Protein AF-A0A7W1JRS9-F1 (afdb_monomer_lite)

Structure (mmCIF, N/CA/C/O backbone):
data_AF-A0A7W1JRS9-F1
#
_entry.id   AF-A0A7W1JRS9-F1
#
loop_
_atom_site.group_PDB
_atom_site.id
_atom_site.type_symbol
_atom_site.label_atom_id
_atom_site.label_alt_id
_atom_site.label_comp_id
_atom_site.label_asym_id
_atom_site.label_entity_id
_atom_site.label_seq_id
_atom_site.pdbx_PDB_ins_code
_atom_site.Cartn_x
_atom_site.Cartn_y
_atom_site.Cartn_z
_atom_site.occupancy
_atom_site.B_iso_or_equiv
_atom_site.auth_seq_id
_atom_site.auth_comp_id
_atom_site.auth_asym_id
_atom_site.auth_atom_id
_atom_site.pdbx_PDB_model_num
ATOM 1 N N . PRO A 1 1 ? -8.410 1.834 10.488 1.00 91.56 1 PRO A N 1
ATOM 2 C CA . PRO A 1 1 ? -7.532 2.536 9.512 1.00 91.56 1 PRO A CA 1
ATOM 3 C C . PRO A 1 1 ? -7.992 2.289 8.062 1.00 91.56 1 PRO A C 1
ATOM 5 O O . PRO A 1 1 ? -8.709 1.325 7.797 1.00 91.56 1 PRO A O 1
ATOM 8 N N . LEU A 1 2 ? -7.610 3.146 7.122 1.00 96.69 2 LEU A N 1
ATOM 9 C CA . LEU A 1 2 ? -7.538 2.746 5.710 1.00 96.69 2 LEU A CA 1
ATOM 10 C C . LEU A 1 2 ? -6.147 2.163 5.457 1.00 96.69 2 LEU A C 1
ATOM 12 O O . LEU A 1 2 ? -5.213 2.492 6.188 1.00 96.69 2 LEU A O 1
ATOM 16 N N . VAL A 1 3 ? -6.015 1.305 4.451 1.00 97.44 3 VAL A N 1
ATOM 17 C CA . VAL A 1 3 ? -4.709 0.823 3.989 1.00 97.44 3 VAL A CA 1
ATOM 18 C C . VAL A 1 3 ? -4.427 1.484 2.651 1.00 97.44 3 VAL A C 1
ATOM 20 O O . VAL A 1 3 ? -5.231 1.368 1.730 1.00 97.44 3 VAL A O 1
ATOM 23 N N . LEU A 1 4 ? -3.324 2.218 2.565 1.00 97.00 4 LEU A N 1
ATOM 24 C CA . LEU A 1 4 ? -2.870 2.828 1.322 1.00 97.00 4 LEU A CA 1
ATOM 25 C C . LEU A 1 4 ? -1.848 1.917 0.660 1.00 97.00 4 LEU A C 1
ATOM 27 O O . LEU A 1 4 ? -1.030 1.342 1.372 1.00 97.00 4 LEU A O 1
ATOM 31 N N . VAL A 1 5 ? -1.895 1.805 -0.667 1.00 96.94 5 VAL A N 1
ATOM 32 C CA . VAL A 1 5 ? -0.918 1.061 -1.480 1.00 96.94 5 VAL A CA 1
ATOM 33 C C . VAL A 1 5 ? -0.447 1.951 -2.623 1.00 96.94 5 VAL A C 1
ATOM 35 O O . VAL A 1 5 ? -1.271 2.602 -3.261 1.00 96.94 5 VAL A O 1
ATOM 38 N N . GLY A 1 6 ? 0.856 1.998 -2.893 1.00 95.50 6 GLY A N 1
ATOM 39 C CA . GLY A 1 6 ? 1.399 2.816 -3.980 1.00 95.50 6 GLY A CA 1
ATOM 40 C C . GLY A 1 6 ? 0.941 2.356 -5.372 1.00 95.50 6 GLY A C 1
ATOM 41 O O . GLY A 1 6 ? 1.100 1.186 -5.724 1.00 95.50 6 GLY A O 1
ATOM 42 N N . GLU A 1 7 ? 0.398 3.283 -6.168 1.00 94.94 7 GLU A N 1
ATOM 43 C CA . GLU A 1 7 ? -0.088 3.026 -7.533 1.00 94.94 7 GLU A CA 1
ATOM 44 C C . GLU A 1 7 ? 0.979 3.322 -8.592 1.00 94.94 7 GLU A C 1
ATOM 46 O O . GLU A 1 7 ? 1.257 2.467 -9.425 1.00 94.94 7 GLU A O 1
ATOM 51 N N . ASP A 1 8 ? 1.600 4.504 -8.548 1.00 91.56 8 ASP A N 1
ATOM 52 C CA . ASP A 1 8 ? 2.574 4.966 -9.546 1.00 91.56 8 ASP A CA 1
ATOM 53 C C . ASP A 1 8 ? 3.929 5.244 -8.893 1.00 91.56 8 ASP A C 1
ATOM 55 O O . ASP A 1 8 ? 4.008 5.943 -7.881 1.00 91.56 8 ASP A O 1
ATOM 59 N N . GLY A 1 9 ? 5.012 4.735 -9.487 1.00 83.31 9 GLY A N 1
ATOM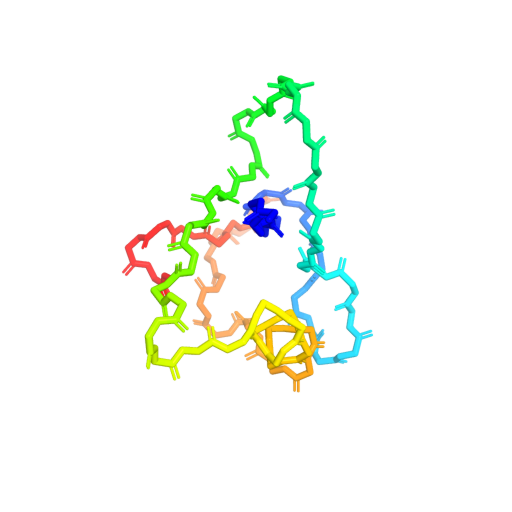 60 C CA . GLY A 1 9 ? 6.380 5.025 -9.033 1.00 83.31 9 GLY A CA 1
ATOM 61 C C . GLY A 1 9 ? 6.724 4.530 -7.619 1.00 83.31 9 GLY A C 1
ATOM 62 O O . GLY A 1 9 ? 7.709 4.986 -7.037 1.00 83.31 9 GLY A O 1
ATOM 63 N N . ALA A 1 10 ? 5.927 3.617 -7.060 1.00 89.88 10 ALA A N 1
ATOM 64 C CA . ALA A 1 10 ? 6.235 2.946 -5.805 1.00 89.88 10 ALA A CA 1
ATOM 65 C C . ALA A 1 10 ? 7.254 1.811 -6.017 1.00 89.88 10 ALA A C 1
ATOM 67 O O . ALA A 1 10 ? 7.763 1.587 -7.116 1.00 89.88 10 ALA A O 1
ATOM 68 N N . LYS A 1 11 ? 7.585 1.101 -4.939 1.00 92.19 11 LYS A N 1
ATOM 69 C CA . LYS A 1 11 ? 8.398 -0.116 -4.990 1.00 92.19 11 LYS A CA 1
ATOM 70 C C . LYS A 1 11 ? 7.523 -1.295 -4.598 1.00 92.19 11 LYS A C 1
ATOM 72 O O . LYS A 1 11 ? 6.818 -1.207 -3.601 1.00 92.19 11 LYS A O 1
ATOM 77 N N . TRP A 1 12 ? 7.560 -2.366 -5.380 1.00 94.44 12 TRP A N 1
ATOM 78 C CA . TRP A 1 12 ? 6.621 -3.493 -5.271 1.00 94.44 12 TRP A CA 1
ATOM 79 C C . TRP A 1 12 ? 7.301 -4.843 -5.040 1.00 94.44 12 TRP A C 1
ATOM 81 O O . TRP A 1 12 ? 6.619 -5.858 -4.939 1.00 94.44 12 TRP A O 1
ATOM 91 N N . ALA A 1 13 ? 8.631 -4.855 -4.953 1.00 94.56 13 ALA A N 1
ATOM 92 C CA . ALA A 1 13 ? 9.371 -6.055 -4.606 1.00 94.56 13 ALA A CA 1
ATOM 93 C C . ALA A 1 13 ? 9.075 -6.465 -3.155 1.00 94.56 13 ALA A C 1
ATOM 95 O O . ALA A 1 13 ? 8.849 -5.618 -2.288 1.00 94.56 13 ALA A O 1
ATOM 96 N N . SER A 1 14 ? 9.138 -7.768 -2.882 1.00 95.75 14 SER A N 1
ATOM 97 C CA . SER A 1 14 ? 8.982 -8.293 -1.525 1.00 95.75 14 SER A CA 1
ATOM 98 C C . SER A 1 14 ? 9.970 -7.635 -0.550 1.00 95.75 14 SER A C 1
ATOM 100 O O . SER A 1 14 ? 11.177 -7.595 -0.793 1.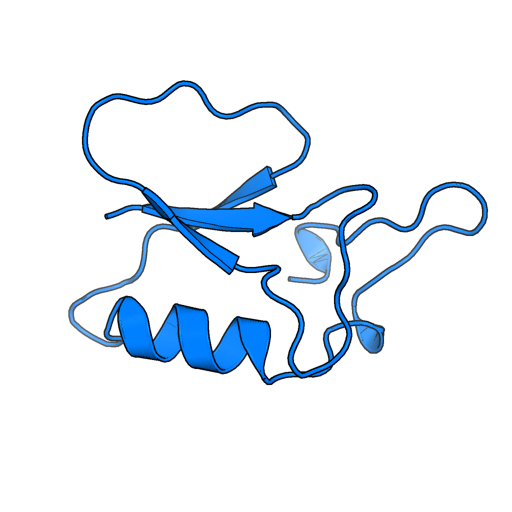00 95.75 14 SER A O 1
ATOM 102 N N . GLY A 1 15 ? 9.456 -7.183 0.591 1.00 94.00 15 GLY A N 1
ATOM 103 C CA . GLY A 1 15 ? 10.186 -6.475 1.641 1.00 94.00 15 GLY A CA 1
ATOM 104 C C . GLY A 1 15 ? 10.118 -4.949 1.532 1.00 94.00 15 GLY A C 1
ATOM 105 O O . GLY A 1 15 ? 10.574 -4.260 2.444 1.00 94.00 15 GLY A O 1
ATOM 106 N N . GLU A 1 16 ? 9.549 -4.405 0.455 1.00 94.81 16 GLU A N 1
ATOM 107 C CA . GLU A 1 16 ? 9.357 -2.965 0.292 1.00 94.81 16 GLU A CA 1
ATOM 108 C C . GLU A 1 16 ? 8.080 -2.488 1.005 1.00 94.81 16 GLU A C 1
ATOM 110 O O . GLU A 1 16 ? 7.048 -3.157 1.026 1.00 94.81 16 GLU A O 1
ATOM 115 N N . ASN A 1 17 ? 8.130 -1.285 1.581 1.00 93.25 17 ASN A N 1
ATOM 116 C CA . ASN A 1 17 ? 7.002 -0.691 2.308 1.00 93.25 17 ASN A CA 1
ATOM 117 C C . ASN A 1 17 ? 6.009 -0.012 1.352 1.00 93.25 17 ASN A C 1
ATOM 119 O O . ASN A 1 17 ? 5.841 1.207 1.376 1.00 93.25 17 ASN A O 1
ATOM 123 N N . THR A 1 18 ? 5.376 -0.801 0.486 1.00 95.31 18 THR A N 1
ATOM 124 C CA . THR A 1 18 ? 4.409 -0.311 -0.509 1.00 95.31 18 THR A CA 1
ATOM 125 C C . THR A 1 18 ? 3.031 -0.013 0.084 1.00 95.31 18 THR A C 1
ATOM 127 O O . THR A 1 18 ? 2.310 0.851 -0.416 1.00 95.31 18 THR A O 1
ATOM 130 N N . ALA A 1 19 ? 2.683 -0.698 1.176 1.00 97.00 19 ALA A N 1
ATOM 131 C CA . ALA A 1 19 ? 1.415 -0.604 1.874 1.00 97.00 19 ALA A CA 1
ATOM 132 C C . ALA A 1 19 ? 1.579 -0.129 3.325 1.00 97.00 19 ALA A C 1
ATOM 134 O O . ALA A 1 19 ? 2.480 -0.569 4.046 1.00 97.00 19 ALA A O 1
ATOM 135 N N . PHE A 1 20 ? 0.678 0.746 3.781 1.00 96.81 20 PHE A N 1
ATOM 136 C CA . PHE A 1 20 ? 0.676 1.257 5.156 1.00 96.81 20 PHE A CA 1
ATOM 137 C C . PHE A 1 20 ? -0.715 1.700 5.628 1.00 96.81 20 PHE A C 1
ATOM 139 O O . PHE A 1 20 ? -1.594 2.037 4.834 1.00 96.81 20 PHE A O 1
ATOM 146 N N . ALA A 1 21 ? -0.920 1.701 6.947 1.00 97.25 21 ALA A N 1
ATOM 147 C CA . ALA A 1 21 ? -2.157 2.165 7.566 1.00 97.25 21 ALA A CA 1
ATOM 148 C C . ALA A 1 21 ? -2.193 3.696 7.681 1.00 97.25 21 ALA A C 1
ATOM 150 O O . ALA A 1 21 ? -1.199 4.328 8.035 1.00 97.25 21 ALA A O 1
ATOM 151 N N . VAL A 1 22 ? -3.373 4.279 7.479 1.00 97.06 22 VAL A N 1
ATOM 152 C CA . VAL A 1 22 ? -3.670 5.682 7.788 1.00 97.06 22 VAL A CA 1
ATOM 153 C C . VAL A 1 22 ? -4.916 5.785 8.668 1.00 97.06 22 VAL A C 1
ATOM 155 O O . VAL A 1 22 ? -5.888 5.037 8.508 1.00 97.06 22 VAL A O 1
ATOM 158 N N . GLU A 1 23 ? -4.891 6.725 9.610 1.00 96.00 23 GLU A N 1
ATOM 159 C CA . GLU A 1 23 ? -5.973 6.981 10.559 1.00 96.00 23 GLU A CA 1
ATOM 160 C C . GLU A 1 23 ? -6.436 8.437 10.521 1.00 96.00 23 GLU A C 1
ATOM 162 O O . GLU A 1 23 ? -5.695 9.348 10.159 1.00 96.00 23 GLU A O 1
ATOM 167 N N . GLY A 1 24 ? -7.692 8.652 10.915 1.00 96.38 24 GLY A N 1
ATOM 168 C CA . GLY A 1 24 ? -8.303 9.974 10.924 1.00 96.38 24 GLY A CA 1
ATOM 169 C C . GLY A 1 24 ? -8.654 10.506 9.532 1.00 96.38 24 GLY A C 1
ATOM 170 O O . GLY A 1 24 ? -8.711 9.780 8.538 1.00 96.38 24 GLY A O 1
ATOM 171 N N . ARG A 1 25 ? -8.961 11.805 9.482 1.00 95.88 25 ARG A N 1
ATOM 172 C CA . ARG A 1 25 ? -9.254 12.507 8.228 1.00 95.88 25 ARG A CA 1
ATOM 173 C C . ARG A 1 25 ? -7.947 12.751 7.486 1.00 95.88 25 ARG A C 1
ATOM 175 O O . ARG A 1 25 ? -7.055 13.397 8.025 1.00 95.88 25 ARG A O 1
ATOM 182 N N . CYS A 1 26 ? -7.870 12.276 6.253 1.00 95.38 26 CYS A N 1
ATOM 183 C CA . CYS A 1 26 ? -6.716 12.451 5.384 1.00 95.38 26 CYS A CA 1
ATOM 184 C C . CYS A 1 26 ? -7.165 12.861 3.976 1.00 95.38 26 CYS A C 1
ATOM 186 O O . CYS A 1 26 ? -8.290 12.573 3.563 1.00 95.38 26 CYS A O 1
ATOM 188 N N . TRP A 1 27 ? -6.270 13.531 3.253 1.00 95.75 27 TRP A N 1
ATOM 189 C CA . TRP A 1 27 ? -6.353 13.689 1.804 1.00 95.75 27 TRP A CA 1
ATOM 190 C C . TRP A 1 27 ? -5.343 12.741 1.173 1.00 95.75 27 TRP A C 1
ATOM 192 O O . TRP A 1 27 ? -4.155 12.815 1.483 1.00 95.75 27 TRP A O 1
ATOM 202 N N . VAL A 1 28 ? -5.822 11.854 0.307 1.00 94.00 28 VAL A N 1
ATOM 203 C CA . VAL A 1 28 ? -4.982 10.925 -0.454 1.00 94.00 28 VAL A CA 1
ATOM 204 C C . VAL A 1 28 ? -4.853 11.463 -1.874 1.00 94.00 28 VAL A C 1
ATOM 206 O O . VAL A 1 28 ? -5.830 11.963 -2.437 1.00 94.00 28 VAL A O 1
ATOM 209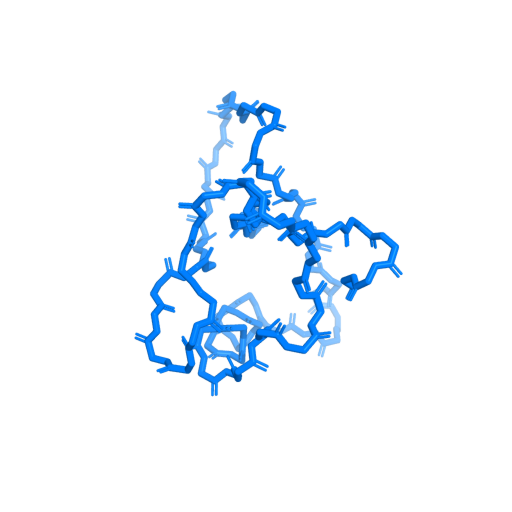 N N . ASN A 1 29 ? -3.642 11.425 -2.427 1.00 90.38 29 ASN A N 1
ATOM 210 C CA . ASN A 1 29 ? -3.404 11.821 -3.811 1.00 90.38 29 ASN A 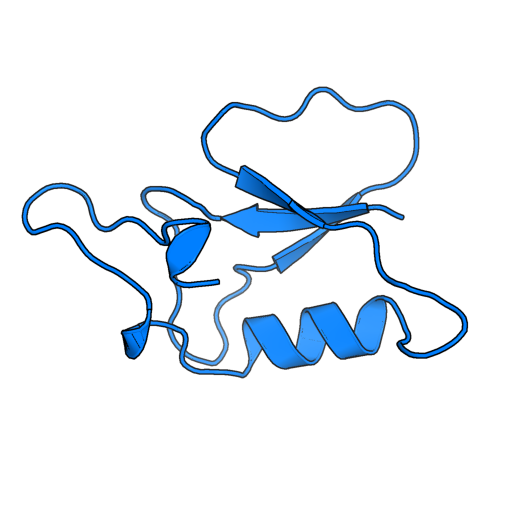CA 1
ATOM 211 C C . ASN A 1 29 ? -3.925 10.750 -4.790 1.00 90.38 29 ASN A C 1
ATOM 213 O O . ASN A 1 29 ? -4.348 9.669 -4.400 1.00 90.38 29 ASN A O 1
ATOM 217 N N . ASN A 1 30 ? -3.873 11.050 -6.082 1.00 89.44 30 ASN A N 1
ATOM 218 C CA . ASN A 1 30 ? -4.295 10.158 -7.165 1.00 89.44 30 ASN A CA 1
ATOM 219 C C . ASN A 1 30 ? -3.258 9.078 -7.537 1.00 89.44 30 ASN A C 1
ATOM 221 O O . ASN A 1 30 ? -3.366 8.512 -8.615 1.00 89.44 30 ASN A O 1
ATOM 225 N N . HIS A 1 31 ? -2.232 8.861 -6.710 1.00 92.75 31 HIS A N 1
ATOM 226 C CA . HIS A 1 31 ? -1.151 7.901 -6.966 1.00 92.75 31 HIS A CA 1
ATOM 227 C C . HIS A 1 31 ? -1.104 6.808 -5.886 1.00 92.75 31 HIS A C 1
ATOM 229 O O . HIS A 1 31 ? -0.057 6.205 -5.633 1.00 92.75 31 HIS A O 1
ATOM 235 N N . ALA A 1 32 ? -2.232 6.568 -5.219 1.00 95.31 32 ALA A N 1
ATOM 236 C CA . ALA A 1 32 ? -2.366 5.545 -4.201 1.00 95.31 32 ALA A CA 1
ATOM 237 C C . ALA A 1 32 ? -3.744 4.886 -4.267 1.00 95.31 32 ALA A C 1
ATOM 239 O O . ALA A 1 32 ? -4.777 5.555 -4.349 1.00 95.31 32 ALA A O 1
ATOM 240 N N . HIS A 1 33 ? -3.754 3.567 -4.114 1.00 95.62 33 HIS A N 1
ATOM 241 C CA . HIS A 1 33 ? -4.970 2.806 -3.869 1.00 95.62 33 HIS A CA 1
ATOM 242 C C . HIS A 1 33 ? -5.402 2.982 -2.423 1.00 95.62 33 HIS A C 1
ATOM 244 O O . HIS A 1 33 ? -4.590 2.878 -1.503 1.00 95.62 33 HIS A O 1
ATOM 250 N N . VAL A 1 34 ? -6.696 3.211 -2.219 1.00 96.69 34 VAL A N 1
ATOM 251 C CA . VAL A 1 34 ? -7.296 3.338 -0.889 1.00 96.69 34 VAL A CA 1
ATOM 252 C C . VAL A 1 34 ? -8.115 2.089 -0.598 1.00 96.69 34 VAL A C 1
ATOM 254 O O . VAL A 1 34 ? -9.248 1.948 -1.057 1.00 96.69 34 VAL A O 1
ATOM 257 N N . LEU A 1 35 ? -7.556 1.185 0.198 1.00 96.19 35 LEU A N 1
ATOM 258 C CA . LEU A 1 35 ? -8.209 -0.056 0.587 1.00 96.19 35 LEU A CA 1
ATOM 259 C C . LEU A 1 35 ? -8.956 0.114 1.911 1.00 96.19 35 LEU A C 1
ATOM 261 O O . LEU A 1 35 ? -8.455 0.684 2.888 1.00 96.19 35 LEU A O 1
ATOM 265 N N . ARG A 1 36 ? -10.169 -0.442 1.957 1.00 95.81 36 ARG A N 1
ATOM 266 C CA . ARG A 1 36 ? -10.956 -0.604 3.180 1.00 95.81 36 ARG A CA 1
ATOM 267 C C . ARG A 1 36 ? -11.079 -2.096 3.487 1.00 95.81 36 ARG A C 1
ATOM 269 O O . ARG A 1 36 ? -11.911 -2.756 2.871 1.00 95.81 36 ARG A O 1
ATOM 276 N N . PRO A 1 37 ? -10.289 -2.622 4.435 1.00 95.19 37 PRO A N 1
ATOM 277 C CA . PRO A 1 37 ? -10.341 -4.038 4.772 1.00 95.19 37 PRO A CA 1
ATOM 278 C C . PRO A 1 37 ? -11.718 -4.456 5.303 1.00 95.19 37 PRO A C 1
ATOM 280 O O . PRO A 1 37 ? -12.344 -3.723 6.081 1.00 95.19 37 PRO A O 1
ATOM 283 N N . LEU A 1 38 ? -12.169 -5.643 4.895 1.00 95.88 38 LEU A N 1
ATOM 284 C CA . LEU A 1 38 ? -13.335 -6.323 5.460 1.00 95.88 38 LEU A CA 1
ATOM 285 C C . LEU A 1 38 ? -12.917 -6.967 6.787 1.00 95.88 38 LEU A C 1
ATOM 287 O O . LEU A 1 38 ? -12.311 -8.036 6.821 1.00 95.88 38 LEU A O 1
ATOM 291 N N . ARG A 1 39 ? -13.158 -6.253 7.890 1.00 94.25 39 ARG A N 1
ATOM 292 C CA . ARG A 1 39 ? -12.591 -6.572 9.216 1.00 94.25 39 ARG A CA 1
ATOM 293 C C . ARG A 1 39 ? -13.177 -7.806 9.894 1.00 94.25 39 ARG A C 1
ATOM 295 O O . ARG A 1 39 ? -12.627 -8.268 10.885 1.00 94.25 39 ARG A O 1
ATOM 302 N N . ASP A 1 40 ? -14.287 -8.312 9.383 1.00 96.81 40 ASP A N 1
ATOM 303 C CA . ASP A 1 40 ? -14.829 -9.620 9.744 1.00 96.81 40 ASP A CA 1
ATOM 304 C C . ASP A 1 40 ? -13.974 -10.776 9.198 1.00 96.81 40 ASP A C 1
ATOM 306 O O . ASP A 1 40 ? -14.038 -11.884 9.724 1.00 96.81 40 ASP A O 1
ATOM 310 N N . THR A 1 41 ? -13.152 -10.5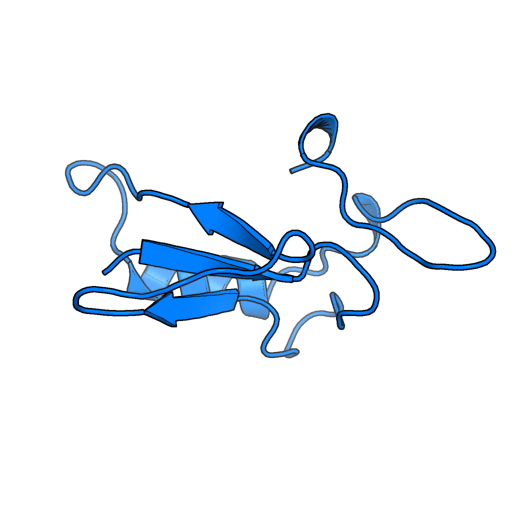07 8.179 1.00 96.38 41 THR A N 1
ATOM 311 C CA . THR A 1 41 ? -12.383 -11.515 7.442 1.00 96.38 41 THR A CA 1
ATOM 312 C C . THR A 1 41 ? -10.874 -11.335 7.593 1.00 96.38 41 THR A C 1
ATOM 314 O O . THR A 1 41 ? -10.145 -12.316 7.726 1.00 96.38 41 THR A O 1
ATOM 317 N N . VAL A 1 42 ? -10.379 -10.093 7.567 1.00 96.44 42 VAL A N 1
ATOM 318 C CA . VAL A 1 42 ? -8.940 -9.804 7.528 1.00 96.44 42 VAL A CA 1
ATOM 319 C C . VAL A 1 42 ? -8.546 -8.694 8.500 1.00 96.44 42 VAL A C 1
ATOM 321 O O . VAL A 1 42 ? -9.223 -7.675 8.634 1.00 96.44 42 VAL A O 1
ATOM 324 N N . ILE A 1 43 ? -7.413 -8.892 9.175 1.00 96.25 43 ILE A N 1
ATOM 325 C CA . ILE A 1 43 ? -6.823 -7.909 10.088 1.00 96.25 43 ILE A CA 1
ATOM 326 C C . ILE A 1 43 ? -5.965 -6.930 9.281 1.00 96.25 43 ILE A C 1
ATOM 328 O O . ILE A 1 43 ? -5.145 -7.348 8.465 1.00 96.25 43 ILE A O 1
ATOM 332 N N . ASP A 1 44 ? -6.100 -5.633 9.569 1.00 96.00 44 ASP A N 1
ATOM 333 C CA . ASP A 1 44 ? -5.405 -4.542 8.870 1.00 96.00 44 ASP A CA 1
ATOM 334 C C . ASP A 1 44 ? -3.878 -4.782 8.774 1.00 96.00 44 ASP A C 1
ATOM 336 O O . ASP A 1 44 ? -3.301 -4.705 7.690 1.00 96.00 44 ASP A O 1
ATOM 340 N N . ASN A 1 45 ? -3.232 -5.161 9.885 1.00 96.25 45 ASN A N 1
ATOM 341 C CA . ASN A 1 45 ? -1.791 -5.448 9.914 1.00 96.25 45 ASN A CA 1
ATOM 342 C C . ASN A 1 45 ? -1.412 -6.668 9.075 1.00 96.25 45 ASN A C 1
ATOM 344 O O . ASN A 1 45 ? -0.373 -6.651 8.424 1.00 96.25 45 ASN A O 1
ATOM 348 N N . TRP A 1 46 ? -2.237 -7.719 9.070 1.00 96.88 46 TRP A N 1
ATOM 349 C CA . TRP A 1 46 ? -1.966 -8.895 8.246 1.00 96.88 46 TRP A CA 1
ATOM 350 C C . TRP A 1 46 ? -1.995 -8.529 6.762 1.00 96.88 46 TRP A C 1
ATOM 352 O O . TRP A 1 46 ? -1.082 -8.905 6.036 1.00 96.88 46 TRP A O 1
ATOM 362 N N . LEU A 1 47 ? -2.979 -7.729 6.330 1.00 97.12 47 LEU A N 1
ATOM 363 C CA . LEU A 1 47 ? -3.065 -7.259 4.946 1.00 97.12 47 LEU A CA 1
ATOM 364 C C . LEU A 1 47 ? -1.836 -6.428 4.556 1.00 97.12 47 LEU A C 1
ATOM 366 O O . LEU A 1 47 ? -1.257 -6.653 3.499 1.00 97.12 47 LEU A O 1
ATOM 370 N N . ILE A 1 48 ? -1.410 -5.501 5.419 1.00 97.56 48 ILE A N 1
ATOM 371 C CA . ILE A 1 48 ? -0.205 -4.690 5.190 1.00 97.56 48 ILE A CA 1
ATOM 372 C C . ILE A 1 48 ? 1.036 -5.580 5.084 1.00 97.56 48 ILE A C 1
ATOM 374 O O . ILE A 1 48 ? 1.826 -5.428 4.156 1.00 97.56 48 ILE A O 1
ATOM 378 N N . HIS A 1 49 ? 1.202 -6.528 6.010 1.00 97.38 49 HIS A N 1
ATOM 379 C CA . HIS A 1 49 ? 2.327 -7.457 5.982 1.00 97.38 49 HIS A CA 1
ATOM 380 C C . HIS A 1 49 ? 2.326 -8.306 4.715 1.00 97.38 49 HIS A C 1
ATOM 382 O O . HIS A 1 49 ? 3.376 -8.435 4.093 1.00 97.38 49 HIS A O 1
ATOM 388 N N . TYR A 1 50 ? 1.169 -8.835 4.322 1.00 96.56 50 TYR A N 1
ATOM 389 C CA . TYR A 1 50 ? 1.016 -9.613 3.101 1.00 96.56 50 TYR A CA 1
ATOM 390 C C . TYR A 1 50 ? 1.418 -8.798 1.869 1.00 96.56 50 TYR A C 1
ATOM 392 O O . TYR A 1 50 ? 2.252 -9.254 1.096 1.00 96.56 50 TYR A O 1
ATOM 400 N N . LEU A 1 51 ? 0.901 -7.576 1.719 1.00 96.56 51 LEU A N 1
ATOM 401 C CA . LEU A 1 51 ? 1.213 -6.710 0.577 1.00 96.56 51 LEU A CA 1
ATOM 402 C C . LEU A 1 51 ? 2.692 -6.299 0.531 1.00 96.56 51 LEU A C 1
ATOM 404 O O . LEU A 1 51 ? 3.276 -6.283 -0.544 1.00 96.56 51 LEU A O 1
ATOM 408 N N . ASN A 1 52 ? 3.312 -6.019 1.681 1.00 97.44 52 ASN A N 1
ATOM 409 C CA . ASN A 1 52 ? 4.726 -5.628 1.743 1.00 97.44 52 ASN A CA 1
ATOM 410 C C . ASN A 1 52 ? 5.697 -6.803 1.566 1.00 97.44 52 ASN A C 1
ATOM 412 O O . ASN A 1 52 ? 6.856 -6.578 1.245 1.00 97.44 52 ASN A O 1
ATOM 416 N N . HIS A 1 53 ? 5.270 -8.046 1.803 1.00 96.88 53 HIS A N 1
ATOM 417 C CA . HIS A 1 53 ? 6.127 -9.241 1.691 1.00 96.88 53 HIS A CA 1
ATOM 418 C C . HIS A 1 53 ? 5.724 -10.163 0.536 1.00 96.88 53 HIS A C 1
ATOM 420 O O . HIS A 1 53 ? 6.262 -11.259 0.402 1.00 96.88 53 HIS A O 1
ATOM 426 N N . SER A 1 54 ? 4.783 -9.722 -0.294 1.00 94.88 54 SER A N 1
ATOM 427 C CA . SER A 1 54 ? 4.504 -10.333 -1.587 1.00 94.88 54 SER A CA 1
ATOM 428 C C . SER A 1 54 ? 5.298 -9.590 -2.650 1.00 94.88 54 SER A C 1
ATOM 430 O O . SER A 1 54 ? 5.455 -8.373 -2.571 1.00 94.88 54 SER A O 1
ATOM 432 N N . ASP A 1 55 ? 5.796 -10.310 -3.650 1.00 94.50 55 ASP A N 1
ATOM 433 C CA . ASP A 1 55 ? 6.287 -9.660 -4.859 1.00 94.50 55 ASP A CA 1
ATOM 434 C C . ASP A 1 55 ? 5.079 -9.265 -5.714 1.00 94.50 55 ASP A C 1
ATOM 436 O O . ASP A 1 55 ? 4.370 -10.126 -6.234 1.00 94.50 55 ASP A O 1
ATOM 440 N N . LEU A 1 56 ? 4.803 -7.962 -5.801 1.00 93.94 56 LEU A N 1
ATOM 441 C CA . LEU A 1 56 ? 3.685 -7.433 -6.582 1.00 93.94 56 LEU A CA 1
ATOM 442 C C . LEU A 1 56 ? 4.107 -7.040 -8.006 1.00 93.94 56 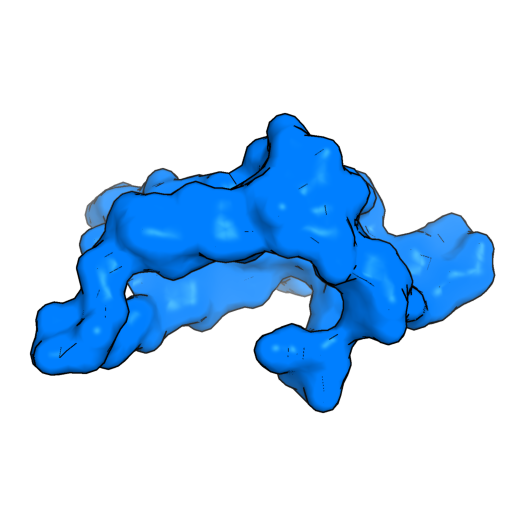LEU A C 1
ATOM 444 O O . LEU A 1 56 ? 3.284 -6.524 -8.761 1.00 93.94 56 LEU A O 1
ATOM 448 N N . SER A 1 57 ? 5.368 -7.277 -8.388 1.00 91.38 57 SER A N 1
ATOM 449 C CA . SER A 1 57 ? 5.918 -6.872 -9.689 1.00 91.38 57 SER A CA 1
ATOM 450 C C . SER A 1 57 ? 5.148 -7.464 -10.873 1.00 91.38 57 SER A C 1
ATOM 452 O O . SER A 1 57 ? 5.015 -6.798 -11.897 1.00 91.38 57 SER A O 1
ATOM 454 N N . ASP A 1 58 ? 4.568 -8.657 -10.715 1.00 90.69 58 ASP A N 1
ATOM 455 C CA . ASP A 1 58 ? 3.761 -9.328 -11.746 1.00 90.69 58 ASP A CA 1
ATOM 456 C C . ASP A 1 58 ? 2.450 -8.589 -12.076 1.00 90.69 58 ASP A C 1
ATOM 458 O O . ASP A 1 58 ? 1.877 -8.771 -13.151 1.00 90.69 58 ASP A O 1
ATOM 462 N N . PHE A 1 59 ? 1.978 -7.729 -11.171 1.00 91.94 59 PHE A N 1
ATOM 463 C CA . PHE A 1 59 ? 0.765 -6.925 -11.347 1.00 91.94 59 PHE A CA 1
ATOM 464 C C . PHE A 1 59 ? 1.064 -5.514 -11.878 1.00 91.94 59 PHE A C 1
ATOM 466 O O . PHE A 1 59 ? 0.153 -4.775 -12.279 1.00 91.94 59 PHE A O 1
ATOM 473 N N . VAL A 1 60 ? 2.345 -5.138 -11.899 1.00 92.38 60 VAL A N 1
ATOM 474 C CA . VAL A 1 60 ? 2.826 -3.845 -12.379 1.00 92.38 60 VAL A CA 1
ATOM 475 C C . VAL A 1 60 ? 2.918 -3.859 -13.901 1.00 92.38 60 VAL A C 1
ATOM 477 O O . VAL A 1 60 ? 3.352 -4.817 -14.534 1.00 92.38 60 VAL A O 1
ATOM 480 N N . SER A 1 61 ? 2.513 -2.754 -14.514 1.00 90.25 61 SER A N 1
ATOM 481 C CA . SER A 1 61 ? 2.548 -2.564 -15.964 1.00 90.25 61 SER A CA 1
ATOM 482 C C . SER A 1 61 ? 3.100 -1.186 -16.320 1.00 90.25 61 SER A C 1
ATOM 484 O O . SER A 1 61 ? 3.233 -0.323 -15.457 1.00 90.25 61 SER A O 1
ATOM 486 N N . GLY A 1 62 ? 3.395 -0.961 -17.600 1.00 84.94 62 GLY A N 1
ATOM 487 C CA . GLY A 1 62 ? 3.944 0.306 -18.088 1.00 84.94 62 GLY A CA 1
ATOM 488 C C . GLY A 1 62 ? 5.466 0.271 -18.230 1.00 84.94 62 GLY A C 1
ATOM 489 O O . GLY A 1 62 ? 6.180 -0.240 -17.376 1.00 84.94 62 GLY A O 1
ATOM 490 N N . LEU A 1 63 ? 5.956 0.801 -19.354 1.00 75.81 63 LEU A N 1
ATOM 491 C CA . LEU A 1 63 ? 7.380 0.772 -19.713 1.00 75.81 63 LEU A CA 1
ATOM 492 C C . LEU A 1 63 ? 8.147 1.978 -19.155 1.00 75.81 63 LEU A C 1
ATOM 494 O O . LEU A 1 63 ? 9.288 1.844 -18.729 1.00 75.81 63 LEU A O 1
ATOM 498 N N . THR A 1 64 ? 7.526 3.160 -19.180 1.00 81.12 64 THR A N 1
ATOM 499 C CA . THR A 1 64 ? 8.191 4.433 -18.852 1.00 81.12 64 THR A CA 1
ATOM 500 C C . THR A 1 64 ? 7.963 4.858 -17.405 1.00 81.12 64 THR A C 1
ATOM 502 O O . THR A 1 64 ? 8.880 5.344 -16.752 1.00 81.12 64 THR A O 1
ATOM 505 N N . VAL A 1 65 ? 6.739 4.673 -16.906 1.00 86.19 65 VAL A N 1
ATOM 506 C CA . VAL A 1 65 ? 6.377 4.849 -15.496 1.00 86.19 65 VAL A CA 1
ATOM 507 C C . VAL A 1 65 ? 5.642 3.578 -15.084 1.00 86.19 65 VAL A C 1
ATOM 509 O O . VAL A 1 65 ? 4.511 3.377 -15.534 1.00 86.19 65 VAL A O 1
ATOM 512 N N . PRO A 1 66 ? 6.289 2.693 -14.310 1.00 89.81 66 PRO A N 1
ATOM 513 C CA . PRO A 1 66 ? 5.641 1.503 -13.792 1.00 89.81 66 PRO A CA 1
ATOM 514 C C . PRO A 1 66 ? 4.449 1.882 -12.909 1.00 89.81 66 PRO A C 1
ATOM 516 O O . PRO A 1 66 ? 4.534 2.816 -12.102 1.00 89.81 66 PRO A O 1
ATOM 519 N N . LYS A 1 67 ? 3.351 1.150 -13.085 1.00 93.06 67 LYS A N 1
ATOM 520 C CA . LYS A 1 67 ? 2.060 1.400 -12.455 1.00 93.06 67 LYS A CA 1
ATOM 521 C C . LYS A 1 67 ? 1.369 0.101 -12.058 1.00 93.06 67 LYS A C 1
ATOM 523 O O . LYS A 1 67 ? 1.168 -0.787 -12.894 1.00 93.06 67 LYS A O 1
ATOM 528 N N . LEU A 1 68 ? 0.950 0.027 -10.801 1.00 93.56 68 LEU A N 1
ATOM 529 C CA . LEU A 1 68 ? 0.062 -1.002 -10.279 1.00 93.56 68 LEU A CA 1
ATOM 530 C C . LEU A 1 68 ? -1.384 -0.578 -10.550 1.00 93.56 68 LEU A C 1
ATOM 532 O O . LEU A 1 68 ? -1.947 0.232 -9.821 1.00 93.56 68 LEU A O 1
ATOM 536 N N . ASN A 1 69 ? -1.984 -1.078 -11.628 1.00 90.31 69 ASN A N 1
ATOM 537 C CA . ASN A 1 69 ? -3.350 -0.702 -11.999 1.00 90.31 69 ASN A CA 1
ATOM 538 C C . ASN A 1 69 ? -4.387 -1.381 -11.099 1.00 90.31 69 ASN A C 1
ATOM 540 O O . ASN A 1 69 ? -4.231 -2.549 -10.763 1.00 90.31 69 ASN A O 1
ATOM 544 N N . GLN A 1 70 ? -5.500 -0.697 -10.811 1.00 86.94 70 GLN A N 1
ATOM 545 C CA . GLN A 1 70 ? -6.586 -1.258 -9.994 1.00 86.94 70 GLN A CA 1
ATOM 546 C C . GLN A 1 70 ? -7.145 -2.575 -10.558 1.00 86.94 70 GLN A C 1
ATOM 548 O O . GLN A 1 70 ? -7.527 -3.444 -9.793 1.00 86.94 70 GLN A O 1
ATOM 553 N N . GLY A 1 71 ? -7.200 -2.741 -11.884 1.00 84.94 71 GLY A N 1
ATOM 554 C CA . GLY A 1 71 ? -7.671 -3.992 -12.496 1.00 84.94 71 GLY A CA 1
ATOM 555 C C . GLY A 1 71 ? -6.723 -5.183 -12.315 1.00 84.94 71 GLY A C 1
ATOM 556 O O . GLY A 1 71 ? -7.144 -6.317 -12.519 1.00 84.94 71 GLY A O 1
ATOM 557 N N . ASN A 1 72 ? -5.467 -4.921 -11.946 1.00 79.81 72 ASN A N 1
ATOM 558 C CA . ASN A 1 72 ? -4.452 -5.936 -11.673 1.00 79.81 72 ASN A CA 1
ATOM 559 C C . ASN A 1 72 ? -4.210 -6.123 -10.164 1.00 79.81 72 ASN A C 1
ATOM 561 O O . ASN A 1 72 ? -3.388 -6.956 -9.802 1.00 79.81 72 ASN A O 1
ATOM 565 N N . LEU A 1 73 ? -4.867 -5.332 -9.308 1.00 79.19 73 LEU A N 1
ATOM 566 C CA . LEU A 1 73 ? -4.794 -5.414 -7.847 1.00 79.19 73 LEU A CA 1
ATOM 567 C C . LEU A 1 73 ? -5.943 -6.272 -7.306 1.00 79.19 73 LEU A C 1
ATOM 569 O O . LEU A 1 73 ? -5.682 -7.064 -6.375 1.00 79.19 73 LEU A O 1
#

Foldseek 3Di:
DKKKAFFWPAAQAAQGQRIDDDDDDDDDDPGIDTHDDPVVVDDPVVVSNCRNRDRLVVQWDDDPIIGNDPVSD

pLDDT: mean 93.26, std 4.74, range [75.81, 97.56]

Secondary structure (DSSP, 8-state):
-EEEEE-BS---STTS--EEEE-SS----TTEEEE---TTT--HHHHHHHHHHS--GGGEE-SSS-EE-GGG-

Radius of gyration: 12.14 Å; chains: 1; bounding box: 25×25×31 Å

Sequence (73 aa):
PLVLVGEDGAKWASGENTAFAVEGRCWVNNHAHVLRPLRDTVIDNWLIHYLNHSDLSDFVSGLTVPKLNQGNL